Protein AF-A0A9P0FLR5-F1 (afdb_monomer_lite)

Structure (mmCIF, N/CA/C/O backbone):
data_AF-A0A9P0FLR5-F1
#
_entry.id   AF-A0A9P0FLR5-F1
#
loop_
_atom_site.group_PDB
_atom_site.id
_atom_site.type_symbol
_atom_site.label_atom_id
_atom_site.label_alt_id
_atom_site.label_comp_id
_atom_site.label_asym_id
_atom_site.label_entity_id
_atom_site.label_seq_id
_atom_site.pdbx_PDB_ins_code
_atom_site.Cartn_x
_atom_site.Cartn_y
_atom_site.Cartn_z
_atom_site.occupancy
_atom_site.B_iso_or_equiv
_atom_site.auth_seq_id
_atom_site.auth_comp_id
_atom_site.auth_asym_id
_atom_site.auth_atom_id
_atom_site.pdbx_PDB_model_num
ATOM 1 N N . MET A 1 1 ? 6.111 4.254 -22.725 1.00 61.47 1 MET A N 1
ATOM 2 C CA . MET A 1 1 ? 5.685 3.534 -23.946 1.00 61.47 1 MET A CA 1
ATOM 3 C C . MET A 1 1 ? 6.806 3.638 -24.972 1.00 61.47 1 MET A C 1
ATOM 5 O O . MET A 1 1 ? 7.240 4.752 -25.237 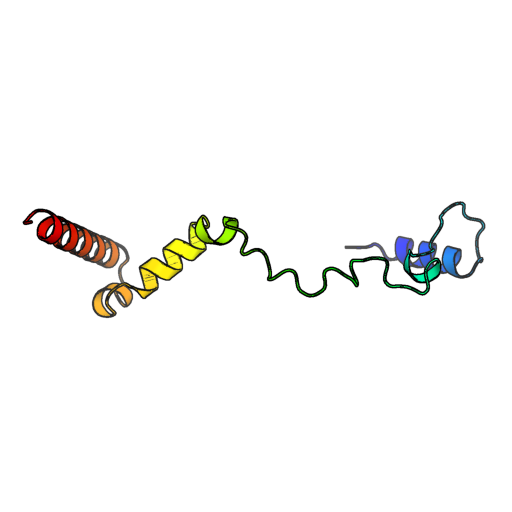1.00 61.47 1 MET A O 1
ATOM 9 N N . ILE A 1 2 ? 7.340 2.522 -25.476 1.00 75.81 2 ILE A N 1
ATO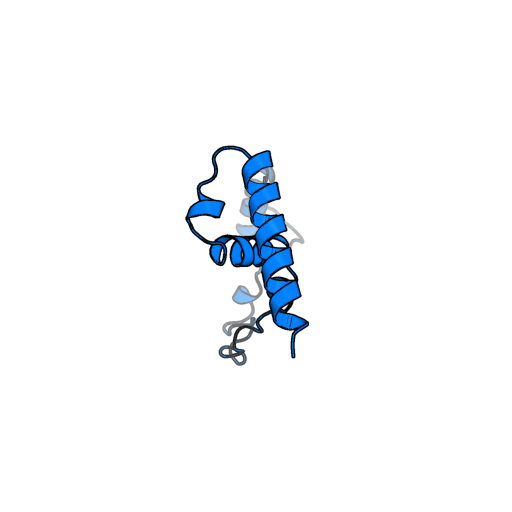M 10 C CA . ILE A 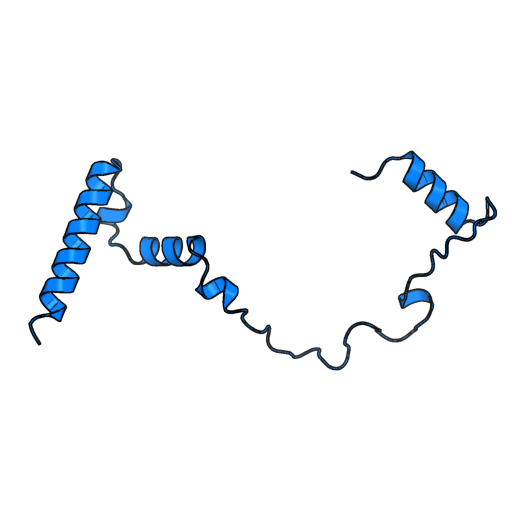1 2 ? 8.423 2.542 -26.478 1.00 75.81 2 ILE A CA 1
ATOM 11 C C . ILE A 1 2 ? 7.810 2.867 -27.848 1.00 75.81 2 ILE A C 1
ATOM 13 O O . ILE A 1 2 ? 6.782 2.297 -28.207 1.00 75.81 2 ILE A O 1
ATOM 17 N N . LYS A 1 3 ? 8.412 3.800 -28.596 1.00 90.06 3 LYS A N 1
ATOM 18 C CA . LYS A 1 3 ? 7.936 4.202 -29.930 1.00 90.06 3 LYS A CA 1
ATOM 19 C C . LYS A 1 3 ? 8.294 3.137 -30.973 1.00 90.06 3 LYS A C 1
ATOM 21 O O . LYS A 1 3 ? 9.374 2.550 -30.917 1.00 90.06 3 LYS A O 1
ATOM 26 N N . LEU A 1 4 ? 7.414 2.923 -31.952 1.00 92.62 4 LEU A N 1
ATOM 27 C CA . LEU A 1 4 ? 7.58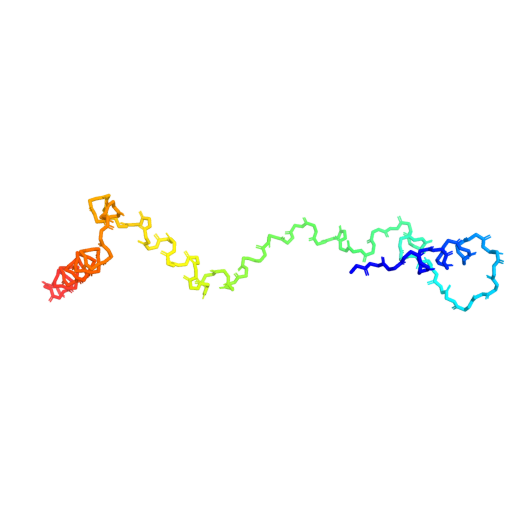9 1.920 -33.012 1.00 92.62 4 LEU A CA 1
ATOM 28 C C . LEU A 1 4 ? 8.894 2.110 -33.804 1.00 92.62 4 LEU A C 1
ATOM 30 O O . LEU A 1 4 ? 9.556 1.136 -34.157 1.00 92.62 4 LEU A O 1
ATOM 34 N N . ASP A 1 5 ? 9.297 3.357 -34.038 1.00 92.19 5 ASP A N 1
ATOM 35 C CA . ASP A 1 5 ? 10.527 3.669 -34.772 1.00 92.19 5 ASP A CA 1
ATOM 36 C C . ASP A 1 5 ? 11.783 3.203 -34.031 1.00 92.19 5 ASP A C 1
ATOM 38 O O . ASP A 1 5 ? 12.722 2.704 -34.651 1.00 92.19 5 ASP A O 1
ATOM 42 N N . SER A 1 6 ? 11.771 3.263 -32.696 1.00 89.62 6 SER A N 1
ATOM 43 C CA . SER A 1 6 ? 12.854 2.733 -31.864 1.00 89.62 6 SER A CA 1
ATOM 44 C C . SER A 1 6 ? 12.976 1.215 -32.012 1.00 89.62 6 SER A C 1
ATOM 46 O O . SER A 1 6 ? 14.084 0.692 -32.102 1.00 89.62 6 SER A O 1
ATOM 48 N N . VAL A 1 7 ? 11.848 0.503 -32.112 1.00 91.06 7 VAL A N 1
ATOM 49 C CA . VAL A 1 7 ? 11.831 -0.954 -32.334 1.00 91.06 7 VAL A CA 1
ATOM 50 C C . VAL A 1 7 ? 12.381 -1.303 -33.718 1.00 91.06 7 VAL A C 1
ATOM 52 O O . VAL A 1 7 ? 13.205 -2.210 -33.841 1.00 91.06 7 VAL A O 1
ATOM 55 N N . LYS A 1 8 ? 11.988 -0.555 -34.759 1.00 92.81 8 LYS A N 1
ATOM 56 C CA . LYS A 1 8 ? 12.518 -0.735 -36.122 1.00 92.81 8 LYS A CA 1
ATOM 57 C C . LYS A 1 8 ? 14.025 -0.496 -36.181 1.00 92.81 8 LYS A C 1
ATOM 59 O O . LYS A 1 8 ? 14.729 -1.246 -36.852 1.00 92.81 8 LYS A O 1
ATOM 64 N N . LEU A 1 9 ? 14.522 0.521 -35.478 1.00 92.12 9 LEU A N 1
ATOM 65 C CA . LEU A 1 9 ? 15.952 0.815 -35.409 1.00 92.12 9 LEU A CA 1
ATOM 66 C C . LEU A 1 9 ? 16.726 -0.336 -34.754 1.00 92.12 9 LEU A C 1
ATOM 68 O O . LEU A 1 9 ? 17.679 -0.837 -35.345 1.00 92.12 9 LEU A O 1
ATOM 72 N N . ILE A 1 10 ? 16.272 -0.811 -33.589 1.00 90.62 10 ILE A N 1
ATOM 73 C CA . ILE A 1 10 ? 16.881 -1.955 -32.890 1.00 90.62 10 ILE A CA 1
ATOM 74 C C . ILE A 1 10 ? 16.896 -3.198 -33.788 1.00 90.62 10 ILE A C 1
ATOM 76 O O . ILE A 1 10 ? 17.910 -3.887 -33.866 1.00 90.62 10 ILE A O 1
ATOM 80 N N . TYR A 1 11 ? 15.801 -3.468 -34.506 1.00 92.94 11 TYR A N 1
ATOM 81 C CA . TYR A 1 11 ? 15.730 -4.586 -35.447 1.00 92.94 11 TYR A CA 1
ATOM 82 C C . TYR A 1 11 ? 16.775 -4.472 -36.564 1.00 92.94 11 TYR A C 1
ATOM 84 O O . TYR A 1 11 ? 17.469 -5.447 -36.852 1.00 92.94 11 TYR A O 1
ATOM 92 N N . LYS A 1 12 ? 16.918 -3.295 -37.183 1.00 93.81 12 LYS A N 1
ATOM 93 C CA . LYS A 1 12 ? 17.900 -3.087 -38.257 1.00 93.81 12 LYS A CA 1
ATOM 94 C C . LYS A 1 12 ? 19.337 -3.258 -37.764 1.00 93.81 12 LYS A C 1
ATOM 96 O O . LYS A 1 12 ? 20.123 -3.903 -38.451 1.00 93.81 12 LYS A O 1
ATOM 101 N N . ILE A 1 13 ? 19.646 -2.751 -36.569 1.00 91.75 13 ILE A N 1
ATOM 102 C CA . ILE A 1 13 ? 20.964 -2.912 -35.936 1.00 91.75 13 ILE A CA 1
ATOM 103 C C . ILE A 1 13 ? 21.233 -4.392 -35.628 1.00 91.75 13 ILE A C 1
ATOM 105 O O . ILE A 1 13 ? 22.287 -4.908 -35.979 1.00 91.75 13 ILE A O 1
ATOM 109 N N . LYS A 1 14 ? 20.262 -5.113 -35.048 1.00 88.56 14 LYS A N 1
ATOM 110 C CA . LYS A 1 14 ? 20.408 -6.539 -34.703 1.00 88.56 14 LYS A CA 1
ATOM 111 C C . LYS A 1 14 ? 20.684 -7.434 -35.919 1.00 88.56 14 LYS A C 1
ATOM 113 O O . LYS A 1 14 ? 21.370 -8.440 -35.782 1.00 88.56 14 LYS A O 1
ATOM 118 N N . ASN A 1 15 ? 20.140 -7.088 -37.086 1.00 90.75 15 ASN A N 1
ATOM 119 C CA . ASN A 1 15 ? 20.300 -7.859 -38.323 1.00 90.75 15 ASN A CA 1
ATOM 120 C C . ASN A 1 15 ? 21.427 -7.332 -39.230 1.00 90.75 15 ASN A C 1
ATOM 122 O O . ASN A 1 15 ? 21.481 -7.714 -40.394 1.00 90.75 15 ASN A O 1
ATOM 126 N N . ASN A 1 16 ? 22.302 -6.449 -38.731 1.00 88.50 16 ASN A N 1
ATOM 127 C CA . ASN A 1 16 ? 23.399 -5.844 -39.499 1.00 88.50 16 ASN A CA 1
ATOM 128 C C . ASN A 1 16 ? 22.941 -5.140 -40.794 1.00 88.50 16 ASN A C 1
ATOM 130 O O . ASN A 1 16 ? 23.683 -5.072 -41.768 1.00 88.50 16 ASN A O 1
ATOM 134 N N . LEU A 1 17 ? 21.713 -4.610 -40.818 1.00 91.81 17 LEU A N 1
ATOM 135 C CA . LEU A 1 17 ? 21.181 -3.872 -41.972 1.00 91.81 17 LEU A CA 1
ATOM 136 C C . LEU A 1 17 ? 21.679 -2.419 -42.014 1.00 91.81 17 LEU A C 1
ATOM 138 O O . LEU A 1 17 ? 21.465 -1.724 -43.004 1.00 91.81 17 LEU A O 1
ATOM 142 N N . ILE A 1 18 ? 22.266 -1.939 -40.914 1.00 92.31 18 ILE A N 1
ATOM 143 C CA . ILE A 1 18 ? 22.829 -0.596 -40.746 1.00 92.31 18 ILE A CA 1
ATOM 144 C C . ILE A 1 18 ? 24.082 -0.720 -39.871 1.00 92.31 18 ILE A C 1
ATOM 146 O O . ILE A 1 18 ? 24.048 -1.416 -38.855 1.00 92.31 18 ILE A O 1
ATOM 150 N N . GLU A 1 19 ? 25.157 -0.011 -40.224 1.00 88.88 19 GLU A N 1
ATOM 151 C CA . GLU A 1 19 ? 26.339 0.120 -39.368 1.00 88.88 19 GLU A CA 1
ATOM 152 C C . GLU A 1 19 ? 26.028 0.966 -38.129 1.00 88.88 19 GLU A C 1
ATOM 154 O O . GLU A 1 19 ? 25.493 2.073 -38.205 1.00 88.88 19 GLU A O 1
ATOM 159 N N . SER A 1 20 ? 26.346 0.426 -36.957 1.00 85.75 20 SER A N 1
ATOM 160 C CA . SER A 1 20 ? 26.019 1.031 -35.673 1.00 85.75 20 SER A CA 1
ATOM 161 C C . SER A 1 20 ? 27.113 0.731 -34.659 1.00 85.75 20 SER A C 1
ATOM 163 O O . SER A 1 20 ? 27.602 -0.391 -34.578 1.00 85.75 20 SER A O 1
ATOM 165 N N . SER A 1 21 ? 27.456 1.722 -33.839 1.00 86.81 21 SER A N 1
ATOM 166 C CA . SER A 1 21 ? 28.327 1.549 -32.671 1.00 86.81 21 SER A CA 1
ATOM 167 C C . SER A 1 21 ? 27.587 0.995 -31.444 1.00 86.81 21 SER A C 1
ATOM 169 O O . SER A 1 21 ? 28.189 0.813 -30.386 1.00 86.81 21 SER A O 1
ATOM 171 N N . ILE A 1 22 ? 26.278 0.736 -31.555 1.00 84.44 22 ILE A N 1
ATOM 172 C CA . ILE A 1 22 ? 25.450 0.261 -30.446 1.00 84.44 22 ILE A CA 1
ATOM 173 C C . ILE A 1 22 ? 25.660 -1.241 -30.273 1.00 84.44 22 ILE A C 1
ATOM 175 O O . ILE A 1 22 ? 25.257 -2.051 -31.107 1.00 84.44 22 ILE A O 1
ATOM 179 N N . ASN A 1 23 ? 26.238 -1.622 -29.136 1.00 81.19 23 ASN A N 1
ATOM 180 C CA . ASN A 1 23 ? 26.341 -3.019 -28.751 1.00 81.19 23 ASN A CA 1
ATOM 181 C C . ASN A 1 23 ? 25.005 -3.506 -28.168 1.00 81.19 23 ASN A C 1
ATOM 183 O O . ASN A 1 23 ? 24.621 -3.113 -27.069 1.00 81.19 23 ASN A O 1
ATOM 187 N N . LEU A 1 24 ? 24.305 -4.367 -28.910 1.00 83.12 24 LEU A N 1
ATOM 188 C CA . LEU A 1 24 ? 23.058 -5.004 -28.470 1.00 83.12 24 LEU A CA 1
ATOM 189 C C . LEU A 1 24 ? 23.278 -6.347 -27.754 1.00 83.12 24 LEU A C 1
ATOM 191 O O . LEU A 1 24 ? 22.298 -7.016 -27.427 1.00 83.12 24 LEU A O 1
ATOM 195 N N . LYS A 1 25 ? 24.533 -6.768 -27.535 1.00 81.00 25 LYS A N 1
ATOM 196 C CA . LYS A 1 25 ? 24.825 -8.000 -26.795 1.00 81.00 25 LYS A CA 1
ATOM 197 C C . LYS A 1 25 ? 24.394 -7.837 -25.347 1.00 81.00 25 LYS A C 1
ATOM 199 O O . LYS A 1 25 ? 24.819 -6.915 -24.652 1.00 81.00 25 LYS A O 1
ATOM 204 N N . ASN A 1 26 ? 23.587 -8.774 -24.885 1.00 70.25 26 ASN A N 1
ATOM 205 C CA . ASN A 1 26 ? 23.261 -8.907 -23.481 1.00 70.25 26 ASN A CA 1
ATOM 206 C C . ASN A 1 26 ? 24.393 -9.646 -22.759 1.00 70.25 26 ASN A C 1
ATOM 208 O O . ASN A 1 26 ? 25.136 -10.422 -23.357 1.00 70.25 26 ASN A O 1
ATOM 212 N N . ASN A 1 27 ? 24.488 -9.487 -21.439 1.00 67.69 27 ASN A N 1
ATOM 213 C CA . ASN A 1 27 ? 25.482 -10.218 -20.641 1.00 67.69 27 ASN A CA 1
ATOM 214 C C . ASN A 1 27 ? 25.339 -11.749 -20.759 1.00 67.69 27 ASN A C 1
ATOM 216 O O . ASN A 1 27 ? 26.325 -12.463 -20.595 1.00 67.69 27 ASN A O 1
ATOM 220 N N . CYS A 1 28 ? 24.140 -12.258 -21.064 1.00 69.69 28 CYS A N 1
ATOM 221 C CA . CYS A 1 28 ? 23.916 -13.680 -21.343 1.00 69.69 28 CYS A CA 1
ATOM 222 C C . CYS A 1 28 ? 24.527 -14.150 -22.669 1.00 69.69 28 CYS A C 1
ATOM 224 O O . CYS A 1 28 ? 24.796 -15.334 -22.812 1.00 69.69 28 CYS A O 1
ATOM 226 N N . ASP A 1 29 ? 24.767 -13.241 -23.617 1.00 71.19 29 ASP A N 1
ATOM 227 C CA . ASP A 1 29 ? 25.374 -13.568 -24.912 1.00 71.19 29 ASP A CA 1
ATOM 228 C C . ASP A 1 29 ? 26.907 -13.681 -24.802 1.00 71.19 29 ASP A C 1
ATOM 230 O O . ASP A 1 29 ? 27.563 -14.217 -25.691 1.00 71.19 29 ASP A O 1
ATOM 234 N N . ILE A 1 30 ? 27.486 -13.149 -23.717 1.00 75.00 30 ILE A N 1
ATOM 235 C CA . ILE A 1 30 ? 28.931 -13.145 -23.435 1.00 75.00 30 ILE A CA 1
ATOM 236 C C . ILE A 1 30 ? 29.302 -14.295 -22.491 1.00 75.00 30 ILE A C 1
ATOM 238 O O . ILE A 1 30 ? 30.380 -14.878 -22.603 1.00 75.00 30 ILE A O 1
ATOM 242 N N . HIS A 1 31 ? 28.409 -14.636 -21.561 1.00 73.62 31 HIS A N 1
ATOM 243 C CA . HIS A 1 31 ? 28.668 -15.621 -20.522 1.00 73.62 31 HIS A CA 1
ATOM 244 C C . HIS A 1 31 ? 27.667 -16.776 -20.603 1.00 73.62 31 HIS A C 1
ATOM 246 O O . HIS A 1 31 ? 26.479 -16.597 -20.354 1.00 73.62 31 HIS A O 1
ATOM 252 N N . ASN A 1 32 ? 28.169 -17.995 -20.835 1.00 65.94 32 ASN A N 1
ATOM 253 C CA . ASN A 1 32 ? 27.376 -19.235 -20.749 1.00 65.94 32 ASN A CA 1
ATOM 254 C C . ASN A 1 32 ? 27.025 -19.638 -19.310 1.00 65.94 32 ASN A C 1
ATOM 256 O O . ASN A 1 32 ? 26.379 -20.660 -19.073 1.00 65.94 32 ASN A O 1
ATOM 260 N N . TYR A 1 33 ? 27.466 -18.844 -18.339 1.00 63.69 33 TYR A N 1
ATOM 261 C CA . TYR A 1 33 ? 27.127 -19.014 -16.948 1.00 63.69 33 TYR A CA 1
ATOM 262 C C . TYR A 1 33 ? 26.255 -17.832 -16.478 1.00 63.69 33 TYR A C 1
ATOM 264 O O . TYR A 1 33 ? 26.364 -16.707 -16.958 1.00 63.69 33 TYR A O 1
ATOM 272 N N . PRO A 1 34 ? 25.354 -18.086 -15.531 1.00 60.03 34 PRO A N 1
ATOM 273 C CA . PRO A 1 34 ? 24.459 -17.119 -14.891 1.00 60.03 34 PRO A CA 1
ATOM 274 C C . PRO A 1 34 ? 25.251 -16.003 -14.199 1.00 60.03 34 PRO A C 1
ATOM 276 O O . PRO A 1 34 ? 25.736 -16.151 -13.080 1.00 60.03 34 PRO A O 1
ATOM 279 N N . THR A 1 35 ? 25.352 -14.844 -14.828 1.00 59.47 35 THR A N 1
ATOM 280 C CA . THR A 1 35 ? 26.087 -13.703 -14.257 1.00 59.47 35 THR A CA 1
ATOM 281 C C . THR A 1 35 ? 25.291 -12.895 -13.232 1.00 59.47 35 THR A C 1
ATOM 283 O O . THR A 1 35 ? 25.815 -11.947 -12.655 1.00 59.47 35 THR A O 1
ATOM 286 N N . ARG A 1 36 ? 24.045 -13.289 -12.936 1.00 56.88 36 ARG A N 1
ATOM 287 C CA . ARG A 1 36 ? 23.294 -12.838 -11.756 1.00 56.88 36 ARG A CA 1
ATOM 288 C C . ARG A 1 36 ? 23.167 -14.001 -10.767 1.00 56.88 36 ARG A C 1
ATOM 290 O O . ARG A 1 36 ? 22.336 -14.879 -10.967 1.00 56.88 36 ARG A O 1
ATOM 297 N N . ASN A 1 37 ? 24.012 -13.992 -9.735 1.00 55.53 37 ASN A N 1
ATOM 298 C CA . ASN A 1 37 ? 23.872 -14.724 -8.467 1.00 55.53 37 ASN A CA 1
ATOM 299 C C . ASN A 1 37 ? 23.399 -16.191 -8.551 1.00 55.53 37 ASN A C 1
ATOM 301 O O . ASN A 1 37 ? 22.334 -16.518 -8.037 1.00 55.53 37 ASN A O 1
ATOM 305 N N . ARG A 1 38 ? 24.204 -17.115 -9.107 1.00 54.31 38 ARG A N 1
ATOM 306 C CA . ARG A 1 38 ? 23.953 -18.570 -8.934 1.00 54.31 38 ARG A CA 1
ATOM 307 C C . ARG A 1 38 ? 24.588 -19.206 -7.686 1.00 54.31 38 ARG A C 1
ATOM 309 O O . ARG A 1 38 ? 24.405 -20.396 -7.481 1.00 54.31 38 ARG A O 1
ATOM 316 N N . TYR A 1 39 ? 25.260 -18.445 -6.824 1.00 51.28 39 TYR A N 1
ATOM 317 C CA . TYR A 1 39 ? 25.740 -18.957 -5.526 1.00 51.28 39 TYR A CA 1
ATOM 318 C C . TYR A 1 39 ? 25.063 -18.301 -4.311 1.00 51.28 39 TYR A C 1
ATOM 320 O O . TYR A 1 39 ? 25.301 -18.716 -3.187 1.00 51.28 39 TYR A O 1
ATOM 328 N N . ASP A 1 40 ? 24.141 -17.363 -4.552 1.00 52.28 40 ASP A N 1
ATOM 329 C CA . ASP A 1 40 ? 23.328 -16.663 -3.540 1.00 52.28 40 ASP A CA 1
ATOM 330 C C . ASP A 1 40 ? 21.840 -17.076 -3.611 1.00 52.28 40 ASP A C 1
ATOM 332 O O . ASP A 1 40 ? 20.935 -16.344 -3.212 1.00 52.28 40 ASP A O 1
ATOM 336 N N . ILE A 1 41 ? 21.551 -18.264 -4.156 1.00 56.28 41 ILE A N 1
ATOM 337 C CA . ILE A 1 41 ? 20.181 -18.723 -4.473 1.00 56.28 41 ILE A CA 1
ATOM 338 C C . ILE A 1 41 ? 19.372 -19.137 -3.223 1.00 56.28 41 ILE A C 1
ATOM 340 O O . ILE A 1 41 ? 18.221 -19.543 -3.332 1.00 56.28 41 ILE A O 1
ATOM 344 N N . PHE A 1 42 ? 19.934 -18.992 -2.021 1.00 56.47 42 PHE A N 1
ATOM 345 C CA . PHE A 1 42 ? 19.199 -19.136 -0.761 1.00 56.47 42 PHE A CA 1
ATOM 346 C C . PHE A 1 42 ? 19.496 -17.997 0.214 1.00 56.47 42 PHE A C 1
ATOM 348 O O . PHE A 1 42 ? 19.518 -18.208 1.426 1.00 56.47 42 PHE A O 1
ATOM 355 N N . ILE A 1 43 ? 19.688 -16.767 -0.274 1.00 55.38 43 ILE A N 1
ATOM 356 C CA . ILE A 1 43 ? 19.437 -15.633 0.615 1.00 55.38 43 ILE A CA 1
ATOM 357 C C . ILE A 1 43 ? 17.934 -15.681 0.900 1.00 55.38 43 ILE A C 1
ATOM 359 O O . ILE A 1 43 ? 17.124 -15.352 0.028 1.00 55.38 43 ILE A O 1
ATOM 363 N N . LEU A 1 44 ? 17.559 -16.148 2.099 1.00 60.66 44 LEU A N 1
ATOM 364 C CA . LEU A 1 44 ? 16.222 -15.931 2.654 1.00 60.66 44 LEU A CA 1
ATOM 365 C C . LEU A 1 44 ? 15.856 -14.490 2.318 1.00 60.66 44 LEU A C 1
ATOM 367 O O . LEU A 1 44 ? 16.668 -13.617 2.634 1.00 60.66 44 LEU A O 1
ATOM 371 N N . PRO A 1 45 ? 14.720 -14.224 1.647 1.00 58.34 45 PRO A N 1
ATOM 372 C CA . PRO A 1 45 ? 14.365 -12.868 1.273 1.00 58.34 45 PRO A CA 1
ATOM 373 C C . PRO A 1 45 ? 14.515 -12.016 2.522 1.00 58.34 45 PRO A C 1
ATOM 375 O O . PRO A 1 45 ? 13.809 -12.241 3.505 1.00 58.34 45 PRO A O 1
ATOM 378 N N . ASN A 1 46 ? 15.501 -11.112 2.513 1.00 58.06 46 ASN A N 1
ATOM 379 C CA . ASN A 1 46 ? 15.710 -10.206 3.624 1.00 58.06 46 ASN A CA 1
ATOM 380 C C . ASN A 1 46 ? 14.381 -9.485 3.747 1.00 58.06 46 ASN A C 1
ATOM 382 O O . ASN A 1 46 ? 14.012 -8.729 2.846 1.00 58.06 46 ASN A O 1
ATOM 386 N N . THR A 1 47 ? 13.606 -9.795 4.788 1.00 59.88 47 THR A N 1
ATOM 387 C CA . THR A 1 47 ? 12.321 -9.151 5.001 1.00 59.88 47 THR A CA 1
ATOM 388 C C . THR A 1 47 ? 12.662 -7.702 5.254 1.00 59.88 47 THR A C 1
ATOM 390 O O . THR A 1 47 ? 13.066 -7.338 6.359 1.00 59.88 47 THR A O 1
ATOM 393 N N . CYS A 1 48 ? 12.620 -6.883 4.206 1.00 59.06 48 CYS A N 1
ATOM 394 C CA . CYS A 1 48 ? 12.979 -5.495 4.336 1.00 59.06 48 CYS A CA 1
ATOM 395 C C . CYS A 1 48 ? 12.036 -4.919 5.394 1.00 59.06 48 CYS A C 1
ATOM 397 O O . CYS A 1 48 ? 10.810 -4.947 5.239 1.00 59.06 48 CYS A O 1
ATOM 399 N N . ASN A 1 49 ? 12.601 -4.402 6.487 1.00 58.56 49 ASN A N 1
ATOM 400 C CA . ASN A 1 49 ? 11.833 -3.740 7.544 1.00 58.56 49 ASN A CA 1
ATOM 401 C C . ASN A 1 49 ? 11.001 -2.561 7.002 1.00 58.56 49 ASN A C 1
ATOM 403 O O . ASN A 1 49 ? 10.123 -2.057 7.697 1.00 58.56 49 ASN A O 1
ATOM 407 N N . THR A 1 50 ? 11.221 -2.153 5.748 1.00 62.44 50 THR A N 1
ATOM 408 C CA . THR A 1 50 ? 10.374 -1.241 4.977 1.00 62.44 50 THR A CA 1
ATOM 409 C C . THR A 1 50 ? 8.903 -1.647 5.015 1.00 62.44 50 THR A C 1
ATOM 411 O O . THR A 1 50 ? 8.045 -0.788 5.188 1.00 62.44 50 THR A O 1
ATOM 414 N N . GLY A 1 51 ? 8.597 -2.949 4.948 1.00 60.91 51 GLY A N 1
ATOM 415 C CA . GLY A 1 51 ? 7.222 -3.436 5.060 1.00 60.91 51 GLY A CA 1
ATOM 416 C C . GLY A 1 51 ? 6.623 -3.216 6.452 1.00 60.91 51 GLY A C 1
ATOM 417 O O . GLY A 1 51 ? 5.464 -2.834 6.546 1.00 60.91 51 GLY A O 1
ATOM 418 N N . ARG A 1 52 ? 7.407 -3.407 7.524 1.00 64.06 52 ARG A N 1
ATOM 419 C CA . ARG A 1 52 ? 6.963 -3.205 8.922 1.00 64.06 52 ARG A CA 1
ATOM 420 C C . ARG A 1 52 ? 6.714 -1.734 9.267 1.00 64.06 52 ARG A C 1
ATOM 422 O O . ARG A 1 52 ? 5.946 -1.439 10.173 1.00 64.06 52 ARG A O 1
ATOM 429 N N . LYS A 1 53 ? 7.358 -0.806 8.555 1.00 70.56 53 LYS A N 1
ATOM 430 C CA . LYS A 1 53 ? 7.155 0.645 8.714 1.00 70.56 53 LYS A CA 1
ATOM 431 C C . LYS A 1 53 ? 6.103 1.219 7.757 1.00 70.56 53 LYS A C 1
ATOM 433 O O . LYS A 1 53 ? 5.867 2.423 7.771 1.00 70.56 53 LYS A O 1
ATOM 438 N N . SER A 1 54 ? 5.488 0.392 6.911 1.00 82.56 54 SER A N 1
ATOM 439 C CA . SER A 1 54 ? 4.453 0.853 5.988 1.00 82.56 54 SER A CA 1
ATOM 440 C C . SER A 1 54 ? 3.173 1.173 6.756 1.00 82.56 54 SER A C 1
ATOM 442 O O . SER A 1 54 ? 2.541 0.278 7.317 1.00 82.56 54 SER A O 1
ATOM 444 N N . LEU A 1 55 ? 2.772 2.448 6.734 1.00 84.06 55 LEU A N 1
ATOM 445 C CA . LEU A 1 55 ? 1.517 2.908 7.331 1.00 84.06 55 LEU A CA 1
ATOM 446 C C . LEU A 1 55 ? 0.326 2.103 6.803 1.00 84.06 55 LEU A C 1
ATOM 448 O O . LEU A 1 55 ? -0.499 1.660 7.588 1.00 84.06 55 LEU A O 1
ATOM 452 N N . THR A 1 56 ? 0.266 1.861 5.491 1.00 86.50 56 THR A N 1
ATOM 453 C CA . THR A 1 56 ? -0.843 1.141 4.852 1.00 86.50 56 THR A CA 1
ATOM 454 C C . THR A 1 56 ? -0.947 -0.298 5.342 1.00 86.50 56 THR A C 1
ATOM 456 O O . THR A 1 56 ? -2.039 -0.765 5.651 1.00 86.50 56 THR A O 1
ATOM 459 N N . ARG A 1 57 ? 0.189 -1.000 5.453 1.00 86.00 57 ARG A N 1
ATOM 460 C CA . ARG A 1 57 ? 0.213 -2.378 5.958 1.00 86.00 57 ARG A CA 1
ATOM 461 C C . ARG A 1 57 ? -0.229 -2.435 7.418 1.00 86.00 57 ARG A C 1
ATOM 463 O O . ARG A 1 57 ? -1.058 -3.270 7.762 1.00 86.00 57 ARG A O 1
ATOM 470 N N . ASN A 1 58 ? 0.303 -1.542 8.248 1.00 87.44 58 ASN A N 1
ATOM 471 C CA . ASN A 1 58 ? -0.017 -1.510 9.672 1.00 87.44 58 ASN A CA 1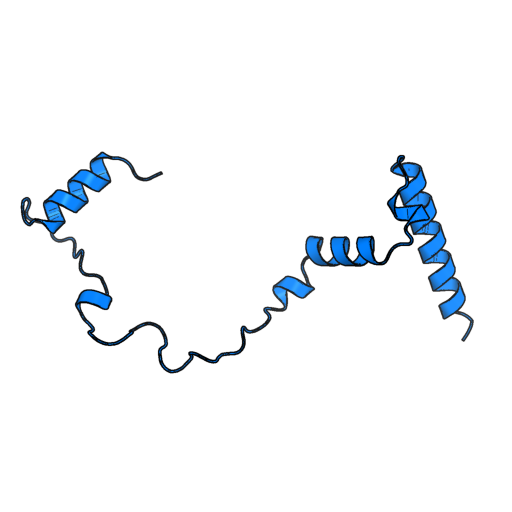
ATOM 472 C C . ASN A 1 58 ? -1.475 -1.098 9.903 1.00 87.44 58 ASN A C 1
ATOM 474 O O . ASN A 1 58 ? -2.154 -1.713 10.713 1.00 87.44 58 ASN A O 1
ATOM 478 N N . ALA A 1 59 ? -1.991 -0.127 9.147 1.00 89.06 59 ALA A N 1
ATOM 479 C CA . ALA A 1 59 ? -3.392 0.277 9.213 1.00 89.06 59 ALA A CA 1
ATOM 480 C C . ALA A 1 59 ? -4.338 -0.867 8.817 1.00 89.06 59 ALA A C 1
ATOM 482 O O . ALA A 1 59 ? -5.336 -1.086 9.495 1.00 89.06 59 ALA A O 1
ATOM 483 N N . ALA A 1 60 ? -4.014 -1.625 7.764 1.00 90.12 60 ALA A N 1
ATOM 484 C CA . ALA A 1 60 ? -4.806 -2.788 7.364 1.00 90.12 60 ALA A CA 1
ATOM 485 C C . ALA A 1 60 ? -4.782 -3.897 8.428 1.00 90.12 60 ALA A C 1
ATOM 487 O O . ALA A 1 60 ? -5.808 -4.519 8.691 1.00 90.12 60 ALA A O 1
ATOM 488 N N . GLN A 1 61 ? -3.627 -4.128 9.056 1.00 90.75 61 GLN A N 1
ATOM 489 C CA . GLN A 1 61 ? -3.513 -5.084 10.153 1.00 90.75 61 GLN A CA 1
ATOM 490 C C . GLN A 1 61 ? -4.357 -4.650 11.362 1.00 90.75 61 GLN A C 1
ATOM 492 O O . GLN A 1 61 ? -5.209 -5.419 11.795 1.00 90.75 61 GLN A O 1
ATOM 497 N N . LEU A 1 62 ? -4.200 -3.406 11.826 1.00 90.62 62 LEU A N 1
ATOM 498 C CA . LEU A 1 62 ? -4.984 -2.846 12.933 1.00 90.62 62 LEU A CA 1
ATOM 499 C C . LEU A 1 62 ? -6.490 -2.890 12.647 1.00 90.62 62 LEU A C 1
ATOM 501 O O . LEU A 1 62 ? -7.281 -3.211 13.522 1.00 90.62 62 LEU A O 1
ATOM 505 N N . TYR A 1 63 ? -6.903 -2.619 11.407 1.00 92.88 63 TYR A N 1
ATOM 506 C CA . TYR A 1 63 ? -8.309 -2.711 11.011 1.00 92.88 63 TYR A CA 1
ATOM 507 C C . TYR A 1 63 ? -8.865 -4.140 11.112 1.00 92.88 63 TYR A C 1
ATOM 509 O O . TYR A 1 63 ? -10.018 -4.328 11.495 1.00 92.88 63 TYR A O 1
ATOM 517 N N . ASN A 1 64 ? -8.053 -5.151 10.795 1.00 92.75 64 ASN A N 1
ATOM 518 C CA . ASN A 1 64 ? -8.455 -6.555 10.898 1.00 92.75 64 ASN A CA 1
ATOM 519 C C . ASN A 1 64 ? -8.540 -7.052 12.347 1.00 92.75 64 ASN A C 1
ATOM 521 O O . ASN A 1 64 ? -9.291 -7.991 12.609 1.00 92.75 64 ASN A O 1
ATOM 525 N N . GLU A 1 65 ? -7.792 -6.428 13.256 1.00 92.00 65 GLU A N 1
ATOM 526 C CA . GLU A 1 65 ? -7.821 -6.699 14.698 1.00 92.00 65 GLU A CA 1
ATOM 527 C C . GLU A 1 65 ? -9.067 -6.096 15.380 1.00 92.00 65 GLU A C 1
ATOM 529 O O . GLU A 1 65 ? -9.451 -6.546 16.456 1.00 92.00 65 GLU A O 1
ATOM 534 N N . LEU A 1 66 ? -9.759 -5.136 14.746 1.00 93.38 66 LEU A N 1
ATOM 535 C CA . LEU A 1 66 ? -10.976 -4.538 15.305 1.00 93.38 66 LEU A CA 1
ATOM 536 C C . LEU A 1 66 ? -12.151 -5.534 15.363 1.00 93.38 66 LEU A C 1
ATOM 538 O O . LEU A 1 66 ? -12.358 -6.289 14.404 1.00 93.38 66 LEU A O 1
ATOM 542 N N . PRO A 1 67 ? -13.008 -5.464 16.400 1.00 94.44 67 PRO A N 1
ATOM 543 C CA . PRO A 1 67 ? -14.256 -6.224 16.463 1.00 94.44 67 PRO A CA 1
ATOM 544 C C . PRO A 1 67 ? -15.153 -5.994 15.238 1.00 94.44 67 PRO A C 1
ATOM 546 O O . PRO A 1 67 ? -15.210 -4.891 14.677 1.00 94.44 67 PRO A O 1
ATOM 549 N N . ASN A 1 68 ? -15.877 -7.034 14.818 1.00 93.44 68 ASN A N 1
ATOM 550 C CA . ASN A 1 68 ? -16.732 -6.990 13.626 1.00 93.44 68 ASN A CA 1
ATOM 551 C C . ASN A 1 68 ? -17.837 -5.928 13.746 1.00 93.44 68 ASN A C 1
ATOM 553 O O . ASN A 1 68 ? -18.209 -5.305 12.753 1.00 93.44 68 ASN A O 1
ATOM 557 N N . GLU A 1 69 ? -18.325 -5.681 14.959 1.00 92.75 69 GLU A N 1
ATOM 558 C CA . GLU A 1 69 ? -19.358 -4.694 15.276 1.00 92.75 69 GLU A CA 1
ATOM 559 C C . GLU A 1 69 ? -18.892 -3.270 14.964 1.00 92.75 69 GLU A C 1
ATOM 561 O O . GLU A 1 69 ? -19.674 -2.445 14.488 1.00 92.75 69 GLU A O 1
ATOM 566 N N . ILE A 1 70 ? -17.609 -2.982 15.206 1.00 93.50 70 ILE A N 1
ATOM 567 C CA . ILE A 1 70 ? -16.988 -1.692 14.895 1.00 93.50 70 ILE A CA 1
ATOM 568 C C . ILE A 1 70 ? -16.662 -1.631 13.404 1.00 93.50 70 ILE A C 1
ATOM 570 O O . ILE A 1 70 ? -16.943 -0.636 12.745 1.00 93.50 70 ILE A O 1
ATOM 574 N N . ARG A 1 71 ? -16.113 -2.710 12.843 1.00 92.00 71 ARG A N 1
ATOM 575 C CA . ARG A 1 71 ? -15.688 -2.777 11.439 1.00 92.00 71 ARG A CA 1
ATOM 576 C C . ARG A 1 71 ? -16.828 -2.560 10.445 1.00 92.00 71 ARG A C 1
ATOM 578 O O . ARG A 1 71 ? -16.637 -1.888 9.435 1.00 92.00 71 ARG A O 1
ATOM 585 N N . ASN A 1 72 ? -18.002 -3.104 10.759 1.00 94.19 72 ASN A N 1
ATOM 586 C CA . ASN A 1 72 ? -19.191 -3.065 9.909 1.00 94.19 72 ASN A CA 1
ATOM 587 C C . ASN A 1 72 ? -20.038 -1.790 10.092 1.00 94.19 72 ASN A C 1
ATOM 589 O O . ASN A 1 72 ? -21.154 -1.713 9.577 1.00 94.19 72 ASN A O 1
ATOM 593 N N . GLN A 1 73 ? -19.540 -0.782 10.818 1.00 93.44 73 GLN A N 1
ATOM 594 C CA . GLN A 1 73 ? -20.227 0.502 10.954 1.00 93.44 73 GLN A CA 1
ATOM 595 C C . GLN A 1 73 ? -20.322 1.208 9.597 1.00 93.44 73 GLN A C 1
ATOM 597 O O . GLN A 1 73 ? -19.325 1.432 8.916 1.00 93.44 73 GLN A O 1
ATOM 602 N N . THR A 1 74 ? -21.532 1.612 9.216 1.00 90.56 74 THR A N 1
ATOM 603 C CA . THR A 1 74 ? -21.794 2.274 7.928 1.00 90.56 74 THR A CA 1
ATOM 604 C C . THR A 1 74 ? -21.407 3.752 7.926 1.00 90.56 74 THR A C 1
ATOM 606 O O . THR A 1 74 ? -21.106 4.318 6.877 1.00 90.56 74 THR A O 1
ATOM 609 N N . ASN A 1 75 ? -21.405 4.396 9.097 1.00 95.50 75 ASN A N 1
ATOM 610 C CA . ASN A 1 75 ? -21.087 5.810 9.252 1.00 95.50 75 ASN A CA 1
ATOM 611 C C . ASN A 1 75 ? -19.674 5.992 9.818 1.00 95.50 75 ASN A C 1
ATOM 613 O O . ASN A 1 75 ? -19.369 5.521 10.915 1.00 95.50 75 ASN A O 1
ATOM 617 N N . ILE A 1 76 ? -18.839 6.758 9.114 1.00 93.38 76 ILE A N 1
ATOM 618 C CA . ILE A 1 76 ? -17.458 7.031 9.526 1.00 93.38 76 ILE A CA 1
ATOM 619 C C . ILE A 1 76 ? -17.361 7.724 10.892 1.00 93.38 76 ILE A C 1
ATOM 621 O O . ILE A 1 76 ? -16.459 7.424 11.670 1.00 93.38 76 ILE A O 1
ATOM 625 N N . ASN A 1 77 ? -18.316 8.592 11.233 1.00 96.00 77 ASN A N 1
ATOM 626 C CA . ASN A 1 77 ? -18.335 9.273 12.528 1.00 96.00 77 ASN A CA 1
ATOM 627 C C . ASN A 1 77 ? -18.651 8.294 13.668 1.00 96.00 77 ASN A C 1
ATOM 629 O O . ASN A 1 77 ? -18.105 8.419 14.764 1.00 96.00 77 ASN A O 1
ATOM 633 N N . ALA A 1 78 ? -19.523 7.313 13.412 1.00 92.75 78 ALA A N 1
ATOM 634 C CA . ALA A 1 78 ? -19.837 6.259 14.374 1.00 92.75 78 ALA A CA 1
ATOM 635 C C . ALA A 1 78 ? -18.640 5.314 14.554 1.00 92.75 78 ALA A C 1
ATOM 637 O O . ALA A 1 78 ? -18.246 5.043 15.687 1.00 92.75 78 ALA A O 1
ATOM 638 N N . PHE A 1 79 ? -18.000 4.918 13.448 1.00 95.31 79 PHE A N 1
ATOM 639 C CA . PHE A 1 79 ? -16.760 4.140 13.452 1.00 95.31 79 PHE A CA 1
ATOM 640 C C . PHE A 1 79 ? -15.665 4.816 14.291 1.00 95.31 79 PHE A C 1
ATOM 642 O O . PHE A 1 79 ? -15.125 4.209 15.212 1.00 95.31 79 PHE A O 1
ATOM 649 N N . GLN A 1 80 ? -15.381 6.098 14.039 1.00 94.56 80 GLN A N 1
ATOM 650 C CA . GLN A 1 80 ? -14.349 6.847 14.765 1.00 94.56 80 GLN A CA 1
ATOM 651 C C . GLN A 1 80 ? -14.619 6.922 16.271 1.00 94.56 80 GLN A C 1
ATOM 653 O O . GLN A 1 80 ? -13.693 6.777 17.070 1.00 94.56 80 GLN A O 1
ATOM 658 N N . ARG A 1 81 ? -15.879 7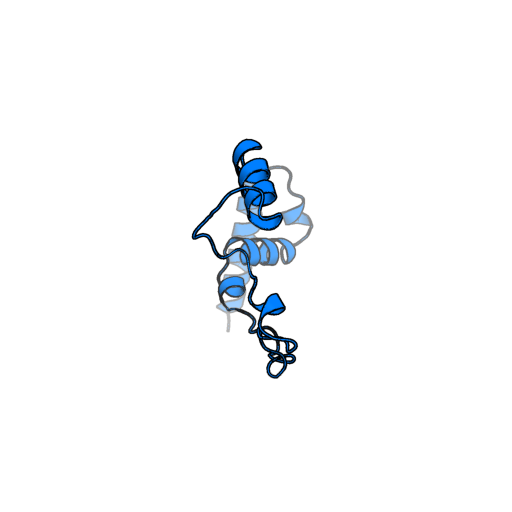.138 16.674 1.00 95.00 81 ARG A N 1
ATOM 659 C CA . ARG A 1 81 ? -16.267 7.157 18.093 1.00 95.00 81 ARG A CA 1
ATOM 660 C C . ARG A 1 81 ? -16.074 5.790 18.744 1.00 95.00 81 ARG A C 1
ATOM 662 O O . ARG A 1 81 ? -15.493 5.725 19.821 1.00 95.00 81 ARG A O 1
ATOM 669 N N . ALA A 1 82 ? -16.511 4.722 18.082 1.00 93.31 82 ALA A N 1
ATOM 670 C CA . ALA A 1 82 ? -16.385 3.362 18.597 1.00 93.31 82 ALA A CA 1
ATOM 671 C C . ALA A 1 82 ? -14.914 2.941 18.760 1.00 93.31 82 ALA A C 1
ATOM 673 O O . ALA A 1 82 ? -14.534 2.455 19.820 1.00 93.31 82 ALA A O 1
ATOM 674 N N . VAL A 1 83 ? -14.065 3.221 17.764 1.00 94.31 83 VAL A N 1
ATOM 675 C CA . VAL A 1 83 ? -12.615 2.969 17.851 1.00 94.31 83 VAL A CA 1
ATOM 676 C C . VAL A 1 83 ? -11.980 3.775 18.986 1.00 94.31 83 VAL A C 1
ATOM 678 O O . VAL A 1 83 ? -11.167 3.247 19.740 1.00 94.31 83 VAL A O 1
ATOM 681 N N . LYS A 1 84 ? -12.358 5.050 19.151 1.00 93.94 84 LYS A N 1
ATOM 682 C CA . LYS A 1 84 ? -11.838 5.888 20.240 1.00 93.94 84 LYS A CA 1
ATOM 683 C C . LYS A 1 84 ? -12.196 5.324 21.616 1.00 93.94 84 LYS A C 1
ATOM 685 O O . LYS A 1 84 ? -11.338 5.329 22.493 1.00 93.94 84 LYS A O 1
ATOM 690 N N . ASN A 1 85 ? -13.429 4.855 21.798 1.00 93.25 85 ASN A N 1
ATOM 691 C CA . ASN A 1 85 ? -13.868 4.254 23.057 1.00 93.25 85 ASN A CA 1
ATOM 692 C C . ASN A 1 85 ? -13.074 2.981 23.369 1.00 93.25 85 ASN A C 1
ATOM 694 O O . ASN A 1 85 ? -12.546 2.869 24.469 1.00 93.25 85 ASN A O 1
ATOM 698 N N . LEU A 1 86 ? -12.888 2.103 22.377 1.00 92.69 86 LEU A N 1
ATOM 699 C CA . LEU A 1 86 ? -12.093 0.879 22.522 1.00 92.69 86 LEU A CA 1
ATOM 700 C C . LEU A 1 86 ? -10.654 1.181 22.969 1.00 92.69 86 LEU A C 1
ATOM 702 O O . LEU A 1 86 ? -10.160 0.588 23.920 1.00 92.69 86 LEU A O 1
ATOM 706 N N . ILE A 1 87 ? -10.001 2.168 22.348 1.00 90.75 87 ILE A N 1
ATOM 707 C CA . ILE A 1 87 ? -8.633 2.569 22.721 1.00 90.75 87 ILE A CA 1
ATOM 708 C C . ILE A 1 87 ? -8.572 3.115 24.157 1.00 90.75 87 ILE A C 1
ATOM 710 O O . ILE A 1 87 ? -7.565 2.948 24.844 1.00 90.75 87 ILE A O 1
ATOM 714 N N . ILE A 1 88 ? -9.611 3.823 24.608 1.00 91.69 88 ILE A N 1
ATOM 715 C CA . ILE A 1 88 ? -9.676 4.348 25.979 1.00 91.69 88 ILE A CA 1
ATOM 716 C C . ILE A 1 88 ? -9.841 3.198 26.975 1.00 91.69 88 ILE A C 1
ATOM 718 O O . ILE A 1 88 ? -9.136 3.177 27.980 1.00 91.69 88 ILE A O 1
ATOM 722 N N . GLU A 1 89 ? -10.718 2.238 26.684 1.00 90.44 89 GLU A N 1
ATOM 723 C CA . GLU A 1 89 ? -10.914 1.045 27.512 1.00 90.44 89 GLU A CA 1
ATOM 724 C C . GLU A 1 89 ? -9.610 0.255 27.653 1.00 90.44 89 GLU A C 1
ATOM 726 O O . GLU A 1 89 ? -9.155 0.040 28.775 1.00 90.44 89 GLU A O 1
ATOM 731 N N . GLU A 1 90 ? -8.942 -0.079 26.543 1.00 87.06 90 GLU A N 1
ATOM 732 C CA . GLU A 1 90 ? -7.649 -0.779 26.566 1.00 87.06 90 GLU A CA 1
ATOM 733 C C . GLU A 1 90 ? -6.587 -0.038 27.385 1.00 87.06 90 GLU A C 1
ATOM 735 O O . GLU A 1 90 ? -5.800 -0.657 28.101 1.00 87.06 90 GLU A O 1
ATOM 740 N N . LYS A 1 91 ? -6.543 1.295 27.300 1.00 84.56 91 LYS A N 1
ATOM 741 C CA . LYS A 1 91 ? -5.599 2.087 28.096 1.00 84.56 91 LYS A CA 1
ATOM 742 C C . LYS A 1 91 ? -5.908 2.017 29.582 1.00 84.56 91 LYS A C 1
ATOM 744 O O . LYS A 1 91 ? -4.975 1.840 30.354 1.00 84.56 91 LYS A O 1
ATOM 749 N N . ASN A 1 92 ? -7.179 2.117 29.959 1.00 79.00 92 ASN A N 1
ATOM 750 C CA . ASN A 1 92 ? -7.593 2.086 31.357 1.00 79.00 92 ASN A CA 1
ATOM 751 C C . ASN A 1 92 ? -7.246 0.742 32.016 1.00 79.00 92 ASN A C 1
ATOM 753 O O . ASN A 1 92 ? -6.669 0.749 33.100 1.00 79.00 92 ASN A O 1
ATOM 757 N N . TYR A 1 93 ? -7.469 -0.385 31.325 1.00 72.06 93 TYR A N 1
ATOM 758 C CA . TYR A 1 93 ? -7.074 -1.718 31.808 1.00 72.06 93 TYR A CA 1
ATOM 759 C C . TYR A 1 93 ? -5.561 -1.865 32.026 1.00 72.06 93 TYR A C 1
ATOM 761 O O . TYR A 1 93 ? -5.131 -2.557 32.944 1.00 72.06 93 TYR A O 1
ATOM 769 N N . ASN A 1 94 ? -4.741 -1.203 31.207 1.00 68.50 94 ASN A N 1
ATOM 770 C CA . ASN A 1 94 ? -3.282 -1.257 31.333 1.00 68.50 94 ASN A CA 1
ATOM 771 C C . ASN A 1 94 ? -2.724 -0.355 32.450 1.00 68.50 94 ASN A C 1
ATOM 773 O O . ASN A 1 94 ? -1.546 -0.464 32.773 1.00 68.50 94 ASN A O 1
ATOM 777 N N . THR A 1 95 ? -3.533 0.540 33.023 1.00 60.72 95 THR A N 1
ATOM 778 C CA . THR A 1 95 ? -3.138 1.431 34.134 1.00 60.72 95 THR A CA 1
ATOM 779 C C . THR A 1 95 ? -3.482 0.887 35.519 1.00 60.72 95 THR A C 1
ATOM 781 O O . THR A 1 95 ? -3.055 1.474 36.509 1.00 60.72 95 THR A O 1
ATOM 784 N N . GLU A 1 96 ? -4.249 -0.201 35.610 1.00 57.53 96 GLU A N 1
ATOM 785 C CA . GLU A 1 96 ? -4.668 -0.802 36.887 1.00 57.53 96 GLU A CA 1
ATOM 786 C C . GLU A 1 96 ? -3.700 -1.885 37.417 1.00 57.53 96 GLU A C 1
ATOM 788 O O . GLU A 1 96 ? -4.025 -2.571 38.386 1.00 57.53 96 GLU A O 1
ATOM 793 N N . TYR A 1 97 ? -2.494 -1.998 36.840 1.00 46.72 97 TYR A N 1
ATOM 794 C CA . TYR A 1 97 ? -1.397 -2.857 37.313 1.00 46.72 97 TYR A CA 1
ATOM 795 C C . TYR A 1 97 ? -0.072 -2.099 37.436 1.00 46.72 97 TYR A C 1
ATOM 797 O O . TYR A 1 97 ? 0.288 -1.370 36.484 1.00 46.72 97 TYR A O 1
#

Sequence (97 aa):
MIKLDSVKLIYKIKNNLIESSINLKNNCDIHNYPTRNRYDIFILPNTCNTGRKSLTRNAAQLYNELPNEIRNQTNINAFQRAVKNLIIEEKNYNTEY

Secondary structure (DSSP, 8-state):
---HHHHHHHHHHHTTSS--------HHHH-SS-TTTSS-TT------TTTTT-HHHHHHHHHHHS-HHHHT-SSHHHHHHHHHHHHHHHHHHHT--

pLDDT: mean 80.2, std 14.64, range [46.72, 96.0]

Foldseek 3Di:
DDDPVVVVVVVCVVVVVDDDPDDPDDPVNVDVDDPPDPPPVPPPPPPPCVLVPDPVNVVVVVLVVDDPVLNPDPDPVSSVVVVVVVVVVVVVVVVVD

Organism: Brassicogethes aeneus (NCBI:txid1431903)

Radius of gyration: 28.65 Å; chains: 1; bounding box: 51×28×79 Å